Protein AF-A0A7C1UAX3-F1 (afdb_monomer_lite)

pLDDT: mean 85.68, std 13.93, range [38.5, 96.69]

Secondary structure (DSSP, 8-state):
-PPPPTT--HHHHHHHHHHHHHHT-SEEEEE-TTS-EEEEEGGG----------S--------

Structure (mmCIF, N/CA/C/O backbone):
data_AF-A0A7C1UAX3-F1
#
_entry.id   AF-A0A7C1UAX3-F1
#
loop_
_atom_site.group_PDB
_atom_site.id
_atom_site.type_symbol
_atom_site.label_atom_id
_atom_site.label_alt_id
_atom_site.label_comp_id
_atom_site.label_asym_id
_atom_site.l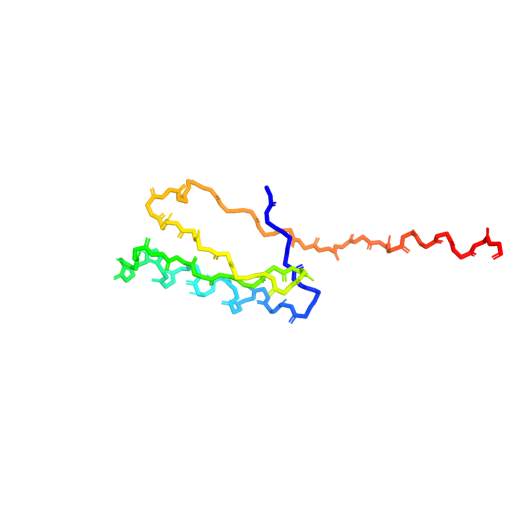abel_entity_id
_atom_site.label_seq_id
_atom_site.pdbx_PDB_ins_code
_atom_site.Cartn_x
_atom_site.Cartn_y
_atom_site.Cartn_z
_atom_site.occupancy
_atom_site.B_iso_or_equiv
_atom_site.auth_seq_id
_atom_site.auth_comp_id
_atom_site.auth_asym_id
_atom_site.auth_atom_id
_atom_site.pdbx_PDB_model_num
ATOM 1 N N . MET A 1 1 ? -6.326 3.164 -12.338 1.00 79.56 1 MET A N 1
ATOM 2 C CA . MET A 1 1 ? -5.074 2.389 -12.298 1.00 79.56 1 MET A CA 1
ATOM 3 C C . MET A 1 1 ? -3.998 3.303 -11.744 1.00 79.56 1 MET A C 1
ATOM 5 O O . MET A 1 1 ? -3.896 4.424 -12.229 1.00 79.56 1 MET A O 1
ATOM 9 N N . LEU A 1 2 ? -3.314 2.886 -10.680 1.00 89.12 2 LEU A N 1
ATOM 10 C CA . LEU A 1 2 ? -2.161 3.595 -10.123 1.00 89.12 2 LEU A CA 1
ATOM 11 C C . LEU A 1 2 ? -0.906 2.966 -10.729 1.00 89.12 2 LEU A C 1
ATOM 13 O O . LEU A 1 2 ? -0.777 1.747 -10.690 1.00 89.12 2 LEU A O 1
ATOM 17 N N . GLU A 1 3 ? -0.022 3.777 -11.302 1.00 91.50 3 GLU A N 1
ATOM 18 C CA . GLU A 1 3 ? 1.261 3.304 -11.827 1.00 91.50 3 GLU A CA 1
ATOM 19 C C . GLU A 1 3 ? 2.363 3.542 -10.798 1.00 91.50 3 GLU A C 1
ATOM 21 O O . GLU A 1 3 ? 2.585 4.677 -10.365 1.00 91.50 3 GLU A O 1
ATOM 26 N N . MET A 1 4 ? 3.047 2.467 -10.425 1.00 92.00 4 MET A N 1
ATOM 27 C CA . MET A 1 4 ? 4.179 2.486 -9.503 1.00 92.00 4 MET A CA 1
ATOM 28 C C . MET A 1 4 ? 5.489 2.778 -10.251 1.00 92.00 4 MET A C 1
ATOM 30 O O . MET A 1 4 ? 5.557 2.632 -11.472 1.00 92.00 4 MET A O 1
ATOM 34 N N . GLY A 1 5 ? 6.517 3.221 -9.524 1.00 90.50 5 GLY A N 1
ATOM 35 C CA . GLY A 1 5 ? 7.875 3.330 -10.064 1.00 90.50 5 GLY A CA 1
ATOM 36 C C . GLY A 1 5 ? 8.462 1.963 -10.435 1.00 90.50 5 GLY A C 1
ATOM 37 O O . GLY A 1 5 ? 8.062 0.943 -9.876 1.00 90.50 5 GLY A O 1
ATOM 38 N N . ASP A 1 6 ? 9.419 1.945 -11.366 1.00 87.75 6 ASP A N 1
ATOM 39 C CA . ASP A 1 6 ? 10.105 0.713 -11.800 1.00 87.75 6 ASP A CA 1
ATOM 40 C C . ASP A 1 6 ? 10.998 0.110 -10.698 1.00 87.75 6 ASP A C 1
ATOM 42 O O . ASP A 1 6 ? 11.397 -1.048 -10.768 1.00 87.75 6 ASP A O 1
ATOM 46 N N . ASP A 1 7 ? 11.357 0.921 -9.706 1.00 88.19 7 ASP A N 1
ATOM 47 C CA . ASP A 1 7 ? 12.202 0.592 -8.561 1.00 88.19 7 ASP A CA 1
ATOM 48 C C . ASP A 1 7 ? 11.416 0.017 -7.374 1.00 88.19 7 ASP A C 1
ATOM 50 O O . ASP A 1 7 ? 11.996 -0.292 -6.333 1.00 88.19 7 ASP A O 1
ATOM 54 N N . VAL A 1 8 ? 10.098 -0.129 -7.517 1.00 91.62 8 VAL A N 1
ATOM 55 C CA . VAL A 1 8 ? 9.242 -0.667 -6.463 1.00 91.62 8 VAL A CA 1
ATOM 56 C C . VAL A 1 8 ? 9.446 -2.169 -6.330 1.00 91.62 8 VAL A C 1
ATOM 58 O O . VAL A 1 8 ? 9.220 -2.940 -7.262 1.00 91.62 8 VAL A O 1
ATOM 61 N N . ASP A 1 9 ? 9.818 -2.586 -5.125 1.00 92.56 9 ASP A N 1
ATOM 62 C CA . ASP A 1 9 ? 9.848 -3.991 -4.749 1.00 92.56 9 ASP A CA 1
ATOM 63 C C . ASP A 1 9 ? 8.412 -4.509 -4.551 1.00 92.56 9 ASP A C 1
ATOM 65 O O . ASP A 1 9 ? 7.651 -4.011 -3.714 1.00 92.56 9 ASP A O 1
ATOM 69 N N . ILE A 1 10 ? 8.034 -5.502 -5.358 1.00 91.75 10 ILE A N 1
ATOM 70 C CA . ILE A 1 10 ? 6.677 -6.062 -5.388 1.00 91.75 10 ILE A CA 1
ATOM 71 C C . ILE A 1 10 ? 6.335 -6.793 -4.085 1.00 91.75 10 ILE A C 1
ATOM 73 O O . ILE A 1 10 ? 5.189 -6.718 -3.632 1.00 91.75 10 ILE A O 1
ATOM 77 N N . ASP A 1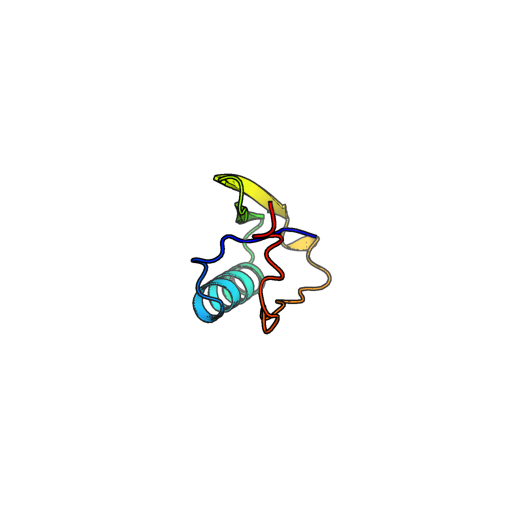 11 ? 7.299 -7.483 -3.475 1.00 93.69 11 ASP A N 1
ATOM 78 C CA . ASP A 1 11 ? 7.060 -8.234 -2.243 1.00 93.69 11 ASP A CA 1
ATOM 79 C C . ASP A 1 11 ? 6.854 -7.276 -1.067 1.00 93.69 11 ASP A C 1
ATOM 81 O O . ASP A 1 11 ? 5.946 -7.481 -0.254 1.00 93.69 11 ASP A O 1
ATOM 85 N N . ILE A 1 12 ? 7.622 -6.181 -1.022 1.00 94.62 12 ILE A N 1
ATOM 86 C CA . ILE A 1 12 ? 7.426 -5.112 -0.033 1.00 94.62 12 ILE A CA 1
ATOM 87 C C . ILE A 1 12 ? 6.062 -4.442 -0.232 1.00 94.62 12 ILE A C 1
ATOM 89 O O . ILE A 1 12 ? 5.299 -4.324 0.726 1.00 94.62 12 ILE A O 1
ATOM 93 N N . LEU A 1 13 ? 5.708 -4.072 -1.469 1.00 94.31 13 LEU A N 1
ATOM 94 C CA . LEU A 1 13 ? 4.417 -3.443 -1.765 1.00 94.31 13 LEU A CA 1
ATOM 95 C C . LEU A 1 13 ? 3.242 -4.330 -1.332 1.00 94.31 13 LEU A C 1
ATOM 97 O O . LEU A 1 13 ? 2.271 -3.845 -0.751 1.00 94.31 13 LEU A O 1
ATOM 101 N N . ARG A 1 14 ? 3.325 -5.636 -1.601 1.00 94.94 14 ARG A N 1
ATOM 102 C CA . ARG A 1 14 ? 2.303 -6.591 -1.173 1.00 94.94 14 ARG A CA 1
ATOM 103 C C . ARG A 1 14 ? 2.202 -6.659 0.349 1.00 94.94 14 ARG A C 1
ATOM 105 O O . ARG A 1 14 ? 1.091 -6.626 0.870 1.00 94.94 14 ARG A O 1
ATOM 112 N N . ALA A 1 15 ? 3.332 -6.729 1.051 1.00 95.50 15 ALA A N 1
ATOM 113 C CA . ALA A 1 15 ? 3.350 -6.771 2.509 1.00 95.50 15 ALA A CA 1
ATOM 114 C C . ALA A 1 15 ? 2.737 -5.506 3.131 1.00 95.50 15 ALA A C 1
ATOM 116 O O . ALA A 1 15 ? 1.966 -5.609 4.085 1.00 95.50 15 ALA A O 1
ATOM 117 N N . ASP A 1 16 ? 3.014 -4.329 2.567 1.00 93.94 16 ASP A N 1
ATOM 118 C CA . ASP A 1 16 ? 2.430 -3.066 3.026 1.00 93.94 16 ASP A CA 1
ATOM 119 C C . ASP A 1 16 ? 0.907 -3.024 2.814 1.00 93.94 16 ASP A C 1
ATOM 121 O O . ASP A 1 16 ? 0.166 -2.563 3.686 1.00 93.94 16 ASP A O 1
ATOM 125 N N . ILE A 1 17 ? 0.420 -3.551 1.685 1.00 94.12 17 ILE A N 1
ATOM 126 C CA . ILE A 1 17 ? -1.018 -3.684 1.409 1.00 94.12 17 ILE A CA 1
ATOM 127 C C . ILE A 1 17 ? -1.674 -4.651 2.404 1.00 94.12 17 ILE A C 1
ATOM 129 O O . ILE A 1 17 ? -2.696 -4.307 3.001 1.00 94.12 17 ILE A O 1
ATOM 133 N N . ASP A 1 18 ? -1.086 -5.833 2.611 1.00 93.88 18 ASP A N 1
ATOM 134 C CA . ASP A 1 18 ? -1.596 -6.842 3.548 1.00 93.88 18 ASP A CA 1
ATOM 135 C C . ASP A 1 18 ? -1.653 -6.282 4.977 1.00 93.88 18 ASP A C 1
ATOM 137 O O . ASP A 1 18 ? -2.654 -6.448 5.679 1.00 93.88 18 ASP A O 1
ATOM 141 N N . LYS A 1 19 ? -0.615 -5.546 5.387 1.00 94.12 19 LYS A N 1
ATOM 142 C CA . LYS A 1 19 ? -0.556 -4.867 6.681 1.00 94.12 19 LYS A CA 1
ATOM 143 C C . LYS A 1 19 ? -1.665 -3.826 6.828 1.00 94.12 19 LYS A C 1
ATOM 145 O O . LYS A 1 19 ? -2.396 -3.864 7.816 1.00 94.12 19 LYS A O 1
ATOM 150 N N . ALA A 1 20 ? -1.834 -2.941 5.845 1.00 93.38 20 ALA A N 1
ATOM 151 C CA . ALA A 1 20 ? -2.855 -1.896 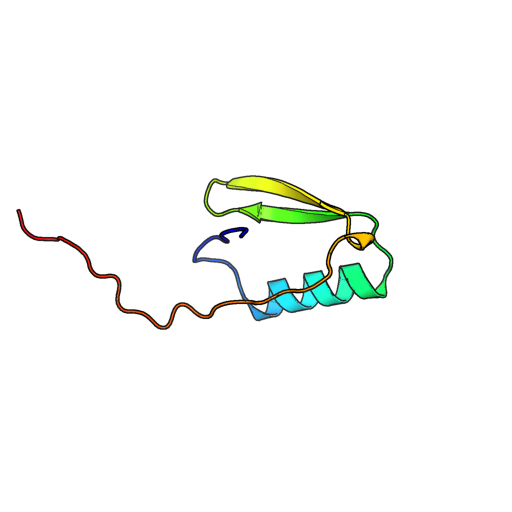5.892 1.00 93.38 20 ALA A CA 1
ATOM 152 C C . ALA A 1 20 ? -4.275 -2.484 5.987 1.00 93.38 20 ALA A C 1
ATOM 154 O O . ALA A 1 20 ? -5.123 -1.966 6.718 1.00 93.38 20 ALA A O 1
ATOM 155 N N . LEU A 1 21 ? -4.525 -3.593 5.282 1.00 91.06 21 LEU A N 1
ATOM 156 C CA . LEU A 1 21 ? -5.793 -4.322 5.330 1.00 91.06 21 LEU A CA 1
ATOM 157 C C . LEU A 1 21 ? -6.022 -5.027 6.679 1.00 91.06 21 LEU A C 1
ATOM 159 O O . LEU A 1 21 ? -7.160 -5.068 7.149 1.00 91.06 21 LEU A O 1
ATOM 163 N N . ALA A 1 22 ? -4.975 -5.575 7.302 1.00 91.31 22 ALA A N 1
ATOM 164 C CA . ALA A 1 22 ? -5.074 -6.344 8.544 1.00 91.31 22 ALA A CA 1
ATOM 165 C C . ALA A 1 22 ? -5.115 -5.473 9.810 1.00 91.31 22 ALA A C 1
ATOM 167 O O . ALA A 1 22 ? -5.890 -5.748 10.726 1.00 91.31 22 ALA A O 1
ATOM 168 N N . GLU A 1 23 ? -4.286 -4.429 9.875 1.00 86.94 23 GLU A N 1
ATOM 169 C CA . GLU A 1 23 ? -4.126 -3.581 11.065 1.00 86.94 23 GLU A CA 1
ATOM 170 C C . GLU A 1 23 ? -5.222 -2.509 11.186 1.00 86.94 23 GLU A C 1
ATOM 172 O O . GLU A 1 23 ? -5.342 -1.844 12.216 1.00 86.94 23 GLU A O 1
ATOM 177 N N . GLY A 1 24 ? -6.080 -2.377 10.167 1.00 73.62 24 GLY A N 1
ATOM 178 C CA . GLY A 1 24 ? -7.196 -1.432 10.174 1.00 73.62 24 GLY A CA 1
ATOM 179 C C . GLY A 1 24 ? -6.762 0.014 9.937 1.00 73.62 24 GLY A C 1
ATOM 180 O O . GLY A 1 24 ? -7.461 0.945 10.359 1.00 73.62 24 GLY A O 1
ATOM 181 N N . ASP A 1 25 ? -5.630 0.211 9.255 1.00 78.56 25 ASP A N 1
ATOM 182 C CA . ASP A 1 25 ? -5.213 1.527 8.792 1.00 78.56 25 ASP A CA 1
ATOM 183 C C . ASP A 1 25 ? -6.327 2.157 7.954 1.00 78.56 25 ASP A C 1
ATOM 185 O O . ASP A 1 25 ? -6.981 1.522 7.127 1.00 78.56 25 ASP A O 1
ATOM 189 N N . LYS A 1 26 ? -6.583 3.450 8.166 1.00 90.50 26 LYS A N 1
ATOM 190 C CA . LYS A 1 26 ? -7.665 4.141 7.446 1.00 90.50 26 LYS A CA 1
ATOM 191 C C . LYS A 1 26 ? -7.270 4.496 6.016 1.00 90.50 26 LYS A C 1
ATOM 193 O O . LYS A 1 26 ? -8.146 4.642 5.162 1.00 90.50 26 LYS A O 1
ATOM 198 N N . VAL A 1 27 ? -5.973 4.676 5.769 1.00 95.00 27 VAL A N 1
ATOM 199 C CA . VAL A 1 27 ? -5.415 5.174 4.510 1.00 95.00 27 VAL A CA 1
ATOM 200 C C . VAL A 1 27 ? -4.096 4.465 4.221 1.00 95.00 27 VAL A C 1
ATOM 202 O O . VAL A 1 27 ? -3.187 4.522 5.040 1.00 95.00 27 VAL A O 1
ATOM 205 N N . LEU A 1 28 ? -3.986 3.872 3.035 1.00 95.19 28 LEU A N 1
ATOM 206 C CA . LEU A 1 28 ? -2.733 3.416 2.447 1.00 95.19 28 LEU A CA 1
ATOM 207 C C . LEU A 1 28 ? -2.113 4.577 1.660 1.00 95.19 28 LEU A C 1
ATOM 209 O O . LEU A 1 28 ? -2.751 5.127 0.758 1.00 95.19 28 LEU A O 1
ATOM 213 N N . TRP A 1 29 ? -0.888 4.959 2.012 1.00 95.56 29 TRP A N 1
ATOM 214 C CA . TRP A 1 29 ? -0.114 5.959 1.280 1.00 95.56 29 TRP A CA 1
ATOM 215 C C . TRP A 1 29 ? 0.843 5.277 0.312 1.00 95.56 29 TRP A C 1
ATOM 217 O O . TRP A 1 29 ? 1.580 4.380 0.703 1.00 95.56 29 TRP A O 1
ATOM 227 N N . LEU A 1 30 ? 0.839 5.722 -0.941 1.00 94.88 30 LEU A N 1
ATOM 228 C CA . LEU A 1 30 ? 1.712 5.214 -1.996 1.00 94.88 30 LEU A CA 1
ATOM 229 C C . LEU A 1 30 ? 2.398 6.379 -2.702 1.00 94.88 30 LEU A C 1
ATOM 231 O O . LEU A 1 30 ? 1.823 7.460 -2.834 1.00 94.88 30 LEU A O 1
ATOM 235 N N . THR A 1 31 ? 3.608 6.139 -3.196 1.00 94.50 31 THR A N 1
ATOM 236 C CA . THR A 1 31 ? 4.276 7.057 -4.121 1.00 94.50 31 THR A CA 1
ATOM 237 C C . THR A 1 31 ? 4.122 6.507 -5.528 1.00 94.50 31 THR A C 1
ATOM 239 O O . THR A 1 31 ? 4.506 5.369 -5.788 1.00 94.50 31 THR A O 1
ATOM 242 N N . ASP A 1 32 ? 3.534 7.289 -6.427 1.00 95.19 32 ASP A N 1
ATOM 243 C CA . ASP A 1 32 ? 3.383 6.878 -7.822 1.00 95.19 32 ASP A CA 1
ATOM 244 C C . ASP A 1 32 ? 4.655 7.139 -8.645 1.00 95.19 32 ASP A C 1
ATOM 246 O O . ASP A 1 32 ? 5.592 7.796 -8.188 1.00 95.19 32 ASP A O 1
ATOM 250 N N . ARG A 1 33 ? 4.681 6.669 -9.895 1.00 95.19 33 ARG A N 1
ATOM 251 C CA . ARG A 1 33 ? 5.817 6.847 -10.819 1.00 95.19 33 ARG A CA 1
ATOM 252 C C . ARG A 1 33 ? 6.207 8.311 -11.082 1.00 95.19 33 ARG A C 1
ATOM 254 O O . ARG A 1 33 ? 7.305 8.579 -11.559 1.00 95.19 33 ARG A O 1
ATOM 261 N N . LEU A 1 34 ? 5.317 9.267 -10.810 1.00 94.94 34 LEU A N 1
ATOM 262 C CA . LEU A 1 34 ? 5.571 10.703 -10.955 1.00 94.94 34 LEU A CA 1
ATOM 263 C C . LEU A 1 34 ? 6.032 11.354 -9.638 1.00 94.94 34 LEU A C 1
ATOM 265 O O . LEU A 1 34 ? 6.159 12.576 -9.577 1.00 94.94 34 LEU A O 1
ATOM 269 N N . GLY A 1 35 ? 6.259 10.565 -8.584 1.00 94.69 35 GLY A N 1
ATOM 270 C CA . GLY A 1 35 ? 6.642 11.042 -7.256 1.00 94.69 35 GLY A CA 1
ATOM 271 C C . GLY A 1 35 ? 5.483 11.636 -6.450 1.00 94.69 35 GLY A C 1
ATOM 272 O O . GLY A 1 35 ? 5.713 12.256 -5.410 1.00 94.69 35 GLY A O 1
ATOM 273 N N . ARG A 1 36 ? 4.230 11.489 -6.902 1.00 96.69 36 ARG A N 1
ATOM 274 C CA . ARG A 1 36 ? 3.067 12.018 -6.178 1.00 96.69 36 ARG A CA 1
ATOM 275 C C . ARG A 1 36 ? 2.734 11.112 -4.998 1.00 96.69 36 ARG A C 1
ATOM 277 O O . ARG A 1 36 ? 2.715 9.893 -5.138 1.00 96.69 36 ARG A O 1
ATOM 284 N N . GLN A 1 37 ? 2.399 11.722 -3.862 1.00 96.69 37 GLN A N 1
ATOM 285 C CA . GLN A 1 37 ? 1.830 11.017 -2.713 1.00 96.69 37 GLN A CA 1
ATOM 286 C C . GLN A 1 37 ? 0.337 10.775 -2.949 1.00 96.69 37 GLN A C 1
ATOM 288 O O . GLN A 1 37 ? -0.441 11.720 -3.100 1.00 96.69 37 GLN A O 1
ATOM 293 N N . VAL A 1 38 ? -0.064 9.509 -2.979 1.00 95.75 38 VAL A N 1
ATOM 294 C CA . VAL A 1 38 ? -1.434 9.066 -3.235 1.00 95.75 38 VAL A CA 1
ATOM 295 C C . VAL A 1 38 ? -2.000 8.438 -1.966 1.00 95.75 38 VAL A C 1
ATOM 297 O O . VAL A 1 38 ? -1.499 7.423 -1.494 1.00 95.75 38 VAL A O 1
ATOM 300 N N . ALA A 1 39 ? -3.063 9.039 -1.429 1.00 95.44 39 ALA A N 1
ATOM 301 C CA . ALA A 1 39 ? -3.816 8.517 -0.292 1.00 95.44 39 ALA A CA 1
ATOM 302 C C . ALA A 1 39 ? -5.000 7.672 -0.769 1.00 95.44 39 ALA A C 1
ATOM 304 O O . ALA A 1 39 ? -5.922 8.188 -1.406 1.00 95.44 39 ALA A O 1
ATOM 305 N N . VAL A 1 40 ? -5.017 6.392 -0.407 1.00 94.50 40 VAL A N 1
ATOM 306 C CA . VAL A 1 40 ? -6.102 5.465 -0.738 1.00 94.50 40 VAL A CA 1
ATOM 307 C C . VAL A 1 40 ? -6.813 5.038 0.545 1.00 94.50 40 VAL A C 1
ATOM 309 O O . VAL A 1 40 ? -6.204 4.370 1.376 1.00 94.50 40 VAL A O 1
ATOM 312 N N . PRO A 1 41 ? -8.099 5.378 0.746 1.00 95.69 41 PRO A N 1
ATOM 313 C CA . PRO A 1 41 ? -8.854 4.848 1.875 1.00 95.69 41 PRO A CA 1
ATOM 314 C C . PRO A 1 41 ? -8.926 3.320 1.798 1.00 95.69 41 PRO A C 1
ATOM 316 O O . PRO A 1 41 ? -9.476 2.789 0.833 1.00 95.69 41 PRO A O 1
ATOM 319 N N . VAL A 1 42 ? -8.418 2.620 2.816 1.00 94.69 42 VAL A N 1
ATOM 320 C CA . VAL A 1 42 ? -8.299 1.147 2.806 1.00 94.69 42 VAL A CA 1
ATOM 321 C C . VAL A 1 42 ? -9.666 0.483 2.635 1.00 94.69 42 VAL A C 1
ATOM 323 O O . VAL A 1 42 ? -9.828 -0.429 1.833 1.00 94.69 42 VAL A O 1
ATOM 326 N N . VAL A 1 43 ? -10.697 1.041 3.273 1.00 93.00 43 VAL A N 1
ATOM 327 C CA . VAL A 1 43 ? -12.096 0.581 3.167 1.00 93.00 43 VAL A CA 1
ATOM 328 C C . VAL A 1 43 ? -12.688 0.644 1.751 1.00 93.00 43 VAL A C 1
ATOM 330 O O . VAL A 1 43 ? -13.759 0.092 1.516 1.00 93.00 43 VAL A O 1
ATOM 333 N N . LYS A 1 44 ? -12.043 1.348 0.811 1.00 91.69 44 LYS A N 1
ATOM 334 C CA . LYS A 1 44 ? -12.468 1.431 -0.597 1.00 91.69 44 LYS A CA 1
ATOM 335 C C . LYS A 1 44 ? -11.681 0.495 -1.516 1.00 91.69 44 LYS A C 1
ATOM 337 O O . LYS A 1 44 ? -11.988 0.434 -2.706 1.00 91.69 44 LYS A O 1
ATOM 342 N N . ILE A 1 45 ? -10.678 -0.213 -0.998 1.00 91.25 45 ILE A N 1
ATOM 343 C CA . ILE A 1 45 ? -9.894 -1.175 -1.770 1.00 91.25 45 ILE A CA 1
ATOM 344 C C . ILE A 1 45 ? -10.738 -2.442 -1.928 1.00 91.25 45 ILE A C 1
ATOM 346 O O . ILE A 1 45 ? -10.847 -3.254 -1.018 1.00 91.25 45 ILE A O 1
ATOM 350 N N . ALA A 1 46 ? -11.378 -2.584 -3.088 1.00 92.56 46 ALA A N 1
ATOM 351 C CA . ALA A 1 46 ? -12.194 -3.755 -3.410 1.00 92.56 46 ALA A CA 1
ATOM 352 C C . ALA A 1 46 ? -11.402 -4.856 -4.135 1.00 92.56 46 ALA A C 1
ATOM 354 O O . ALA A 1 46 ? -11.796 -6.019 -4.114 1.00 92.56 46 ALA A O 1
ATOM 355 N N . TYR A 1 47 ? -10.316 -4.483 -4.812 1.00 91.50 47 TYR A N 1
ATOM 356 C CA . TYR A 1 47 ? -9.506 -5.375 -5.632 1.00 91.50 47 TYR A CA 1
ATOM 357 C C . TYR A 1 47 ? -8.125 -4.759 -5.869 1.00 91.50 47 TYR A C 1
ATOM 359 O O . TYR A 1 47 ? -8.020 -3.546 -6.075 1.00 91.50 47 TYR A O 1
ATOM 367 N N . VAL A 1 48 ? -7.089 -5.598 -5.865 1.00 92.00 48 VAL A N 1
ATOM 368 C CA . VAL A 1 48 ? -5.717 -5.223 -6.215 1.00 92.00 48 VAL A CA 1
ATOM 369 C C . VAL A 1 48 ? -5.170 -6.266 -7.181 1.00 92.00 48 VAL A C 1
ATOM 371 O O . VAL A 1 48 ? -5.143 -7.453 -6.869 1.00 92.00 48 VAL A O 1
ATOM 374 N N . GLU A 1 49 ? -4.707 -5.801 -8.336 1.00 90.50 49 GLU A N 1
ATOM 375 C CA . GLU A 1 49 ? -3.866 -6.565 -9.252 1.00 90.50 49 GLU A CA 1
ATOM 376 C C . GLU A 1 49 ? -2.500 -5.888 -9.296 1.00 90.50 49 GLU A C 1
ATOM 378 O O . GLU A 1 49 ? -2.417 -4.672 -9.479 1.00 90.50 49 GLU A O 1
ATOM 383 N N . ILE A 1 50 ? -1.437 -6.669 -9.115 1.00 89.38 50 ILE A N 1
ATOM 384 C CA . ILE A 1 50 ? -0.063 -6.199 -9.277 1.00 89.38 50 ILE A CA 1
ATOM 385 C C . ILE A 1 50 ? 0.464 -6.845 -10.551 1.00 89.38 50 ILE A C 1
ATOM 387 O O . ILE A 1 50 ? 0.762 -8.040 -10.581 1.00 89.38 50 ILE A O 1
ATOM 391 N N . GLY A 1 51 ? 0.519 -6.054 -11.620 1.00 80.88 51 GLY A N 1
ATOM 392 C CA . GLY A 1 51 ? 1.125 -6.480 -12.872 1.00 80.88 51 GLY A CA 1
ATOM 393 C C . GLY A 1 51 ? 2.620 -6.715 -12.679 1.00 80.88 51 GLY A C 1
ATOM 3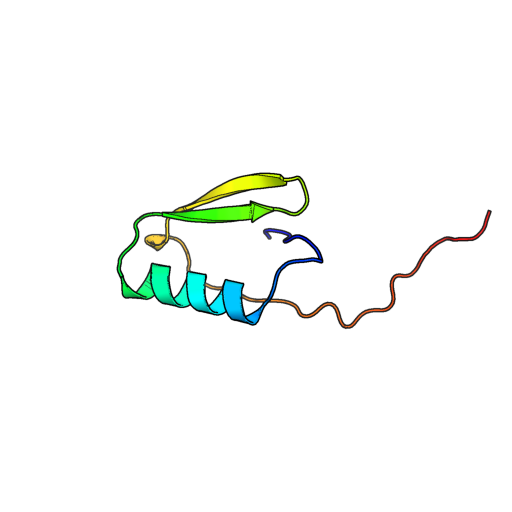94 O O . GLY A 1 51 ? 3.293 -5.958 -11.984 1.00 80.88 51 GLY A O 1
ATOM 395 N N . THR A 1 52 ? 3.145 -7.757 -13.313 1.00 71.06 52 THR A N 1
ATOM 396 C CA . THR A 1 52 ? 4.588 -7.899 -13.514 1.00 71.06 52 THR A CA 1
ATOM 397 C C . THR A 1 52 ? 4.870 -7.414 -14.927 1.00 71.06 52 THR A C 1
ATOM 399 O O . THR A 1 52 ? 4.255 -7.906 -15.874 1.00 71.06 52 THR A O 1
ATOM 402 N N . ASP A 1 53 ? 5.732 -6.409 -15.092 1.00 66.62 53 ASP A N 1
ATOM 403 C CA . ASP A 1 53 ? 6.124 -5.970 -16.432 1.00 66.62 53 ASP A CA 1
ATOM 404 C C . ASP A 1 53 ? 7.096 -7.006 -17.019 1.00 66.62 53 ASP A C 1
ATOM 406 O O . ASP A 1 53 ? 8.315 -6.915 -16.903 1.00 66.62 53 ASP A O 1
ATOM 410 N N . VAL A 1 54 ? 6.533 -8.071 -17.589 1.00 56.44 54 VAL A N 1
ATOM 411 C CA . VAL A 1 54 ? 7.227 -9.040 -18.446 1.00 56.44 54 VAL A CA 1
ATOM 412 C C . VAL A 1 54 ? 6.953 -8.679 -19.906 1.00 56.44 54 VAL A C 1
ATOM 414 O O . VAL A 1 54 ? 6.409 -9.468 -20.676 1.00 56.44 54 VAL A O 1
ATOM 417 N N . GLY A 1 55 ? 7.295 -7.450 -20.292 1.00 57.50 55 GLY A N 1
ATOM 418 C CA . GLY A 1 55 ? 7.151 -6.951 -21.656 1.00 57.50 55 GLY A CA 1
ATOM 419 C C . GLY A 1 55 ? 8.413 -6.227 -22.132 1.00 57.50 55 GLY A C 1
ATOM 420 O O . GLY A 1 55 ? 8.932 -5.369 -21.420 1.00 57.50 55 GLY A O 1
ATOM 421 N N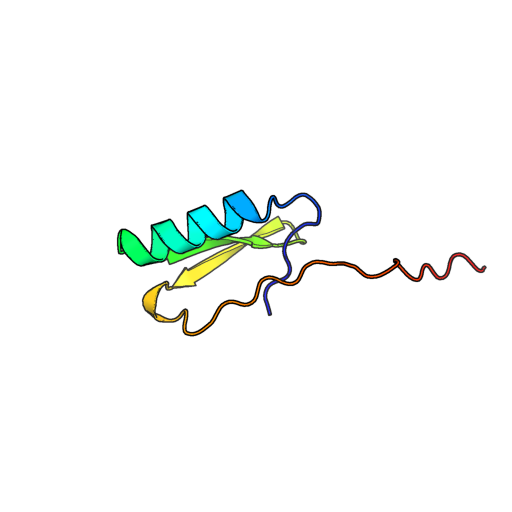 . PRO A 1 56 ? 8.952 -6.527 -23.330 1.00 57.69 56 PRO A N 1
ATOM 422 C CA . PRO A 1 56 ? 10.063 -5.756 -23.866 1.00 57.69 56 PRO A CA 1
ATOM 423 C C . PRO A 1 56 ? 9.614 -4.310 -24.103 1.00 57.69 56 PRO A C 1
ATOM 425 O O . PRO A 1 56 ? 8.638 -4.062 -24.813 1.00 57.69 56 PRO A O 1
ATOM 428 N N . ARG A 1 57 ? 10.358 -3.351 -23.539 1.00 64.00 57 ARG A N 1
ATOM 429 C CA . ARG A 1 57 ? 10.231 -1.924 -23.858 1.00 64.00 57 ARG A CA 1
ATOM 430 C C . ARG A 1 57 ? 10.442 -1.745 -25.362 1.00 64.00 57 ARG A C 1
ATOM 432 O O . ARG A 1 57 ? 11.579 -1.725 -25.830 1.00 64.00 57 ARG A O 1
ATOM 439 N N . VAL A 1 58 ? 9.358 -1.633 -26.130 1.00 63.00 58 VAL A N 1
ATOM 440 C CA . VAL A 1 58 ? 9.419 -1.252 -27.546 1.00 63.00 58 VAL A CA 1
ATOM 441 C C . VAL A 1 58 ? 9.842 0.213 -27.596 1.00 63.00 58 VAL A C 1
ATOM 443 O O . VAL 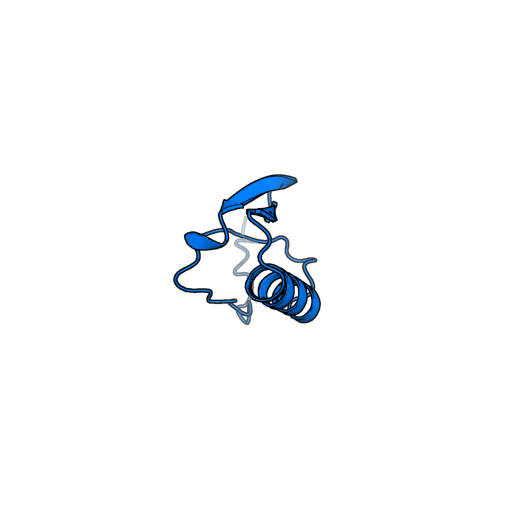A 1 58 ? 9.026 1.128 -27.538 1.00 63.00 58 VAL A O 1
ATOM 446 N N . GLY A 1 59 ? 11.152 0.436 -27.630 1.00 55.72 59 GLY A N 1
ATOM 447 C CA . GLY A 1 59 ? 11.730 1.736 -27.908 1.00 55.72 59 GLY A CA 1
ATOM 448 C C . GLY A 1 59 ? 11.639 2.014 -29.400 1.00 55.72 59 GLY A C 1
ATOM 449 O O . GLY A 1 59 ? 12.239 1.299 -30.200 1.00 55.72 59 GLY A O 1
ATOM 450 N N . PHE A 1 60 ? 10.966 3.096 -29.785 1.00 68.50 60 PHE A N 1
ATOM 451 C CA . PHE A 1 60 ? 11.257 3.753 -31.057 1.00 68.50 60 PHE A CA 1
ATOM 452 C C . PHE A 1 60 ? 12.602 4.486 -30.933 1.00 68.50 60 PHE A C 1
ATOM 454 O O . PHE A 1 60 ? 12.665 5.709 -30.949 1.00 68.50 60 PHE A O 1
ATOM 461 N N . ALA A 1 61 ? 13.697 3.735 -30.797 1.00 54.72 61 ALA A N 1
ATOM 462 C CA . ALA A 1 61 ? 15.021 4.221 -31.166 1.00 54.72 61 ALA A CA 1
ATOM 463 C C . ALA A 1 61 ? 15.167 4.010 -32.677 1.00 54.72 61 ALA A C 1
ATOM 465 O O . ALA A 1 61 ? 15.821 3.083 -33.146 1.00 54.72 61 ALA A O 1
ATOM 466 N N . SER A 1 62 ? 14.435 4.809 -33.446 1.00 57.88 62 SER A N 1
ATOM 467 C CA . SER A 1 62 ? 14.583 4.925 -34.895 1.00 57.88 62 SER A CA 1
ATOM 468 C C . SER A 1 62 ? 14.073 6.294 -35.333 1.00 57.88 62 SER A C 1
ATOM 470 O O . SER A 1 62 ? 12.997 6.400 -35.915 1.00 57.88 62 SER A O 1
ATOM 472 N N . MET A 1 63 ? 14.841 7.334 -35.007 1.00 38.50 63 MET A N 1
ATOM 473 C CA . MET A 1 63 ? 15.285 8.350 -35.969 1.00 38.50 63 MET A CA 1
ATOM 474 C C . MET A 1 63 ? 16.441 9.163 -35.396 1.00 38.50 63 MET A C 1
ATOM 476 O O . MET A 1 63 ? 16.394 9.465 -34.183 1.00 38.50 63 MET A O 1
#

Foldseek 3Di:
DFAAAPPDDPVVVVVLLVCCLPVVPQWDWGQGNVRDTDTDGNVPCPDDDDDDPPDPPPDPPDD

Sequence (63 aa):
MLEMGDDVDIDILRADIDKALAEGDKVLWLTDRLGRQVAVPVVKIAYVEIGTDVGPRVGFASM

Radius of gyration: 14.54 Å; chains: 1; bounding box: 28×21×47 Å